Protein AF-A0A183CWP3-F1 (afdb_monomer_lite)

pLDDT: mean 73.69, std 11.85, range [42.06, 92.19]

Structure (mmCIF, N/CA/C/O backbone):
data_AF-A0A183CWP3-F1
#
_entry.id   AF-A0A183CWP3-F1
#
loop_
_atom_site.group_PDB
_atom_site.id
_atom_site.type_symbol
_atom_site.label_atom_id
_atom_site.label_alt_id
_atom_site.label_comp_id
_atom_site.label_asym_id
_atom_site.label_entity_id
_atom_site.label_seq_id
_atom_site.pdbx_PDB_ins_code
_atom_site.Cartn_x
_atom_site.Cartn_y
_atom_site.Cartn_z
_atom_si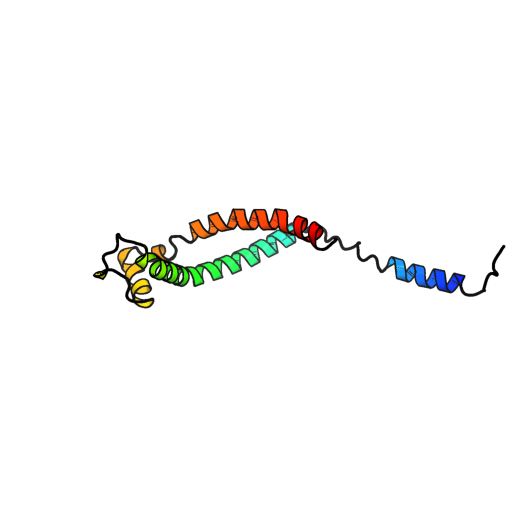te.occupancy
_atom_site.B_iso_or_equiv
_atom_site.auth_seq_id
_atom_site.auth_comp_id
_atom_site.auth_asym_id
_atom_site.auth_atom_id
_atom_site.pdbx_PDB_model_num
ATOM 1 N N . MET A 1 1 ? 23.788 32.421 -64.278 1.00 42.06 1 MET A N 1
ATOM 2 C CA . MET A 1 1 ? 23.644 33.200 -63.029 1.00 42.06 1 MET A CA 1
ATOM 3 C C . MET A 1 1 ? 24.506 32.557 -61.947 1.00 42.06 1 MET A C 1
ATOM 5 O O . MET A 1 1 ? 24.042 31.674 -61.244 1.00 42.06 1 MET A O 1
ATOM 9 N N . ARG A 1 2 ? 25.794 32.915 -61.881 1.00 47.06 2 ARG A N 1
ATOM 10 C CA . ARG A 1 2 ? 26.691 32.534 -60.779 1.00 47.06 2 ARG A CA 1
ATOM 11 C C . ARG A 1 2 ? 26.792 33.756 -59.877 1.00 47.06 2 ARG A C 1
ATOM 13 O O . ARG A 1 2 ? 27.466 34.715 -60.239 1.00 47.06 2 ARG A O 1
ATOM 20 N N . CYS A 1 3 ? 26.044 33.758 -58.779 1.00 43.81 3 CYS A N 1
ATOM 21 C CA . CYS A 1 3 ? 26.207 34.783 -57.759 1.00 43.81 3 CYS A CA 1
ATOM 22 C C . CYS A 1 3 ? 27.592 34.617 -57.123 1.00 43.81 3 CYS A C 1
ATOM 24 O O . CYS A 1 3 ? 28.038 33.505 -56.852 1.00 43.81 3 CYS A O 1
ATOM 26 N N . LEU A 1 4 ? 28.267 35.753 -57.000 1.00 48.75 4 LEU A N 1
ATOM 27 C CA . LEU A 1 4 ? 29.658 35.962 -56.625 1.00 48.75 4 LEU A CA 1
ATOM 28 C C . LEU A 1 4 ? 30.058 35.178 -55.364 1.00 48.75 4 LEU A C 1
ATOM 30 O O . LEU A 1 4 ? 29.396 35.268 -54.332 1.00 48.75 4 LEU A O 1
ATOM 34 N N . GLY A 1 5 ? 31.163 34.433 -55.456 1.00 58.56 5 GLY A N 1
ATOM 35 C CA . GLY A 1 5 ? 31.801 33.782 -54.316 1.00 58.56 5 GLY A CA 1
ATOM 36 C C . GLY A 1 5 ? 32.424 34.833 -53.407 1.00 58.56 5 GLY A C 1
ATOM 37 O O . GLY A 1 5 ? 33.409 35.468 -53.777 1.00 58.56 5 GLY A O 1
ATOM 38 N N . VAL A 1 6 ? 31.814 35.036 -52.241 1.00 59.97 6 VAL A N 1
ATOM 39 C CA . VAL A 1 6 ? 32.313 35.939 -51.203 1.00 59.97 6 VAL A CA 1
ATOM 40 C C . VAL A 1 6 ? 33.371 35.180 -50.387 1.00 59.97 6 VAL A C 1
ATOM 42 O O . VAL A 1 6 ? 33.008 34.245 -49.663 1.00 59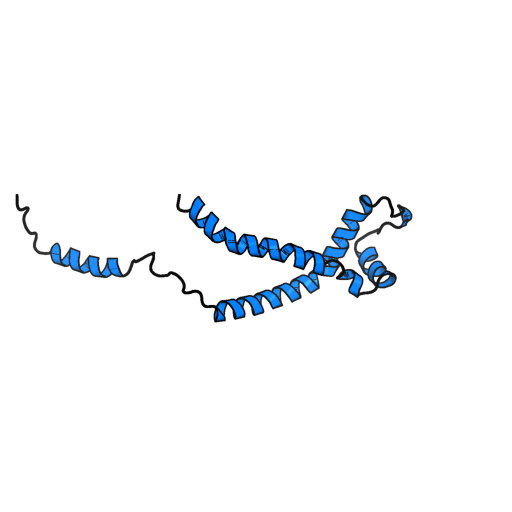.97 6 VAL A O 1
ATOM 45 N N . PRO A 1 7 ? 34.667 35.534 -50.489 1.00 58.75 7 PRO A N 1
ATOM 46 C CA . PRO A 1 7 ? 35.725 34.861 -49.743 1.00 58.75 7 PRO A CA 1
ATOM 47 C C . PRO A 1 7 ? 35.516 35.093 -48.241 1.00 58.75 7 PRO A C 1
ATOM 49 O O . PRO A 1 7 ? 35.499 36.228 -47.772 1.00 58.75 7 PRO A O 1
ATOM 52 N N . GLY A 1 8 ? 35.294 34.005 -47.500 1.00 59.47 8 GLY A N 1
ATOM 53 C CA . GLY A 1 8 ? 35.034 34.008 -46.054 1.00 59.47 8 GLY A CA 1
ATOM 54 C C . GLY A 1 8 ? 33.669 33.445 -45.642 1.00 59.47 8 GLY A C 1
ATOM 55 O O . GLY A 1 8 ? 33.506 33.036 -44.493 1.00 59.47 8 GLY A O 1
ATOM 56 N N . VAL A 1 9 ? 32.699 33.343 -46.561 1.00 62.16 9 VAL A N 1
ATOM 57 C CA . VAL A 1 9 ? 31.378 32.751 -46.258 1.00 62.16 9 VAL A CA 1
ATOM 58 C C . VAL A 1 9 ? 31.442 31.219 -46.204 1.00 62.16 9 VAL A C 1
ATOM 60 O O . VAL A 1 9 ? 30.789 30.614 -45.356 1.00 62.16 9 VAL A O 1
ATOM 63 N N . GLU A 1 10 ? 32.271 30.577 -47.031 1.00 63.47 10 GLU A N 1
ATOM 64 C CA . GLU A 1 10 ? 32.462 29.114 -47.008 1.00 63.47 10 GLU A CA 1
ATOM 65 C C . GLU A 1 10 ? 33.137 28.624 -45.717 1.00 63.47 10 GLU A C 1
ATOM 67 O O . GLU A 1 10 ? 32.742 27.595 -45.163 1.00 63.47 10 GLU A O 1
ATOM 72 N N . ASP A 1 11 ? 34.086 29.393 -45.178 1.00 66.81 11 ASP A N 1
ATOM 73 C CA . ASP A 1 11 ? 34.732 29.088 -43.896 1.00 66.81 11 ASP A CA 1
ATOM 74 C C . ASP A 1 11 ? 33.793 29.334 -42.712 1.00 66.81 11 ASP A C 1
ATOM 76 O O . ASP A 1 11 ? 33.783 28.568 -41.743 1.00 66.81 11 ASP A O 1
ATOM 80 N N . PHE A 1 12 ? 32.940 30.359 -42.809 1.00 66.81 12 PHE A N 1
ATOM 81 C CA . PHE A 1 12 ? 31.867 30.594 -41.849 1.00 66.81 12 PHE A CA 1
ATOM 82 C C . PHE A 1 12 ? 30.854 29.433 -41.850 1.00 66.81 12 PHE A C 1
ATOM 84 O O . PHE A 1 12 ? 30.469 28.956 -40.779 1.00 66.81 12 PHE A O 1
ATOM 91 N N . TYR A 1 13 ? 30.496 28.905 -43.028 1.00 63.06 13 TYR A N 1
ATOM 92 C CA . TYR A 1 13 ? 29.592 27.758 -43.176 1.00 63.06 13 TYR A CA 1
ATOM 93 C C . TYR A 1 13 ? 30.195 26.467 -42.594 1.00 63.06 13 TYR A C 1
ATOM 95 O O . TYR A 1 13 ? 29.556 25.801 -41.778 1.00 63.06 13 TYR A O 1
ATOM 103 N N . LYS A 1 14 ? 31.465 26.157 -42.900 1.00 67.12 14 LYS A N 1
ATOM 104 C CA . LYS A 1 14 ? 32.179 24.994 -42.331 1.00 67.12 14 LYS A CA 1
ATOM 105 C C . LYS A 1 14 ? 32.348 25.078 -40.812 1.00 67.12 14 LYS A C 1
ATOM 107 O O . LYS A 1 14 ? 32.217 24.073 -40.110 1.00 67.12 14 LYS A O 1
ATOM 112 N N . LYS A 1 15 ? 32.598 26.277 -40.274 1.00 69.50 15 LYS A N 1
ATOM 113 C CA . LYS A 1 15 ? 32.726 26.497 -38.825 1.00 69.50 15 LYS A CA 1
ATOM 114 C C . LYS A 1 15 ? 31.405 26.246 -38.096 1.00 69.50 15 LYS A C 1
ATOM 116 O O . LYS A 1 15 ? 31.413 25.655 -37.014 1.00 69.50 15 LYS A O 1
ATOM 121 N N . HIS A 1 16 ? 30.278 26.625 -38.697 1.00 63.28 16 HIS A N 1
ATOM 122 C CA . HIS A 1 16 ? 28.948 26.397 -38.131 1.00 63.28 16 HIS A CA 1
ATOM 123 C C . HIS A 1 16 ? 28.415 24.965 -38.334 1.00 63.28 16 HIS A C 1
ATOM 125 O O . HIS A 1 16 ? 27.714 24.471 -37.451 1.00 63.28 16 HIS A O 1
ATOM 131 N N . GLU A 1 17 ? 28.814 24.245 -39.389 1.00 65.00 17 GLU A N 1
ATOM 132 C CA . GLU A 1 17 ? 28.470 22.823 -39.593 1.00 65.00 17 GLU A CA 1
ATOM 133 C C . GLU A 1 17 ? 29.004 21.927 -38.455 1.00 65.00 17 GLU A C 1
ATOM 135 O O . GLU A 1 17 ? 28.304 21.049 -37.946 1.00 65.00 17 GLU A O 1
ATOM 140 N N . SER A 1 18 ? 30.221 22.210 -37.973 1.00 59.59 18 SER A N 1
ATOM 141 C CA . SER A 1 18 ? 30.834 21.498 -36.838 1.00 59.59 18 SER A CA 1
ATOM 142 C C . SER A 1 18 ? 30.080 21.688 -35.511 1.00 59.59 18 SER A C 1
ATOM 144 O O . SER A 1 18 ? 30.150 20.842 -34.616 1.00 59.59 18 SER A O 1
ATOM 146 N N . LYS A 1 19 ? 29.345 22.802 -35.390 1.00 60.16 19 LYS A N 1
ATOM 147 C CA . LYS A 1 19 ? 28.530 23.152 -34.222 1.00 60.16 19 LYS A CA 1
ATOM 148 C C . LYS A 1 19 ? 27.111 22.585 -34.338 1.00 60.16 19 LYS A C 1
ATOM 150 O O . LYS A 1 19 ? 26.525 22.254 -33.315 1.00 60.16 19 LYS A O 1
ATOM 155 N N . LEU A 1 20 ? 26.604 22.408 -35.561 1.00 60.91 20 LEU A N 1
ATOM 156 C CA . LEU A 1 20 ? 25.302 21.797 -35.854 1.00 60.91 20 LEU A CA 1
ATOM 157 C C . LEU A 1 20 ? 25.287 20.281 -35.598 1.00 60.91 20 LEU A C 1
ATOM 159 O O . LEU A 1 20 ? 24.350 19.807 -34.973 1.00 60.91 20 LEU A O 1
ATOM 163 N N . LYS A 1 21 ? 26.357 19.540 -35.931 1.00 59.12 21 LYS A N 1
ATOM 164 C CA . LYS A 1 21 ? 26.486 18.092 -35.618 1.00 59.12 21 LYS A CA 1
ATOM 165 C C . LYS A 1 21 ? 26.608 17.755 -34.121 1.00 59.12 21 LYS A C 1
ATOM 167 O O . LYS A 1 21 ? 26.686 16.591 -33.758 1.00 59.12 21 LYS A O 1
ATOM 172 N N . LYS A 1 22 ? 26.712 18.760 -33.243 1.00 58.50 22 LYS A N 1
ATOM 173 C CA . LYS A 1 22 ? 26.690 18.574 -31.778 1.00 58.50 22 LYS A CA 1
ATOM 174 C C . LYS A 1 22 ? 25.319 18.859 -31.168 1.00 58.50 22 LYS A C 1
ATOM 176 O O . LYS A 1 22 ? 25.128 18.615 -29.980 1.00 58.50 22 LYS A O 1
ATOM 181 N N . ILE A 1 23 ? 24.390 19.390 -31.959 1.00 53.44 23 ILE A N 1
ATOM 182 C CA . ILE A 1 23 ? 23.026 19.718 -31.552 1.00 53.44 23 ILE A CA 1
ATOM 183 C C . ILE A 1 23 ? 22.110 18.735 -32.279 1.00 53.44 23 ILE A C 1
ATOM 185 O O . ILE A 1 23 ? 21.282 19.117 -33.097 1.00 53.44 23 ILE A O 1
ATOM 189 N N . ASP A 1 24 ? 22.276 17.447 -31.987 1.00 51.94 24 ASP A N 1
ATOM 190 C CA . ASP A 1 24 ? 21.266 16.451 -32.314 1.00 51.94 24 ASP A CA 1
ATOM 191 C C . ASP A 1 24 ? 20.349 16.359 -31.079 1.00 51.94 24 ASP A C 1
ATOM 193 O O . ASP A 1 24 ? 20.682 15.646 -30.127 1.00 51.94 24 ASP A O 1
ATOM 197 N N . PRO A 1 25 ? 19.193 17.051 -31.018 1.00 55.31 25 PRO A N 1
ATOM 198 C CA . PRO A 1 25 ? 18.260 16.923 -29.890 1.00 55.31 25 PRO A CA 1
ATOM 199 C C . PRO A 1 25 ? 17.640 15.516 -29.776 1.00 55.31 25 PRO A C 1
ATOM 201 O O . PRO A 1 25 ? 16.871 15.252 -28.855 1.00 55.31 25 PRO A O 1
ATOM 204 N N . PHE A 1 26 ? 17.978 14.603 -30.694 1.00 53.94 26 PHE A N 1
ATOM 205 C CA . PHE A 1 26 ? 17.367 13.285 -30.846 1.00 53.94 26 PHE A CA 1
ATOM 206 C C . PHE A 1 26 ? 18.296 12.100 -30.504 1.00 53.94 26 PHE A C 1
ATOM 208 O O . PHE A 1 26 ? 17.824 10.972 -30.392 1.00 53.94 26 PHE A O 1
ATOM 215 N N . SER A 1 27 ? 19.609 12.301 -30.298 1.00 49.53 27 SER A N 1
ATOM 216 C CA . SER A 1 27 ? 20.544 11.166 -30.124 1.00 49.53 27 SER A CA 1
ATOM 217 C C . SER A 1 27 ? 20.556 10.555 -28.715 1.00 49.53 27 SER A C 1
ATOM 219 O O . SER A 1 27 ? 21.052 9.446 -28.519 1.00 49.53 27 SER A O 1
ATOM 221 N N . SER A 1 28 ? 19.948 11.216 -27.725 1.00 53.59 28 SER A N 1
ATOM 222 C CA . SER A 1 28 ? 19.811 10.688 -26.360 1.00 53.59 28 SER A CA 1
ATOM 223 C C . SER A 1 28 ? 18.553 9.832 -26.186 1.00 53.59 28 SER A C 1
ATOM 225 O O . SER A 1 28 ? 17.783 10.010 -25.239 1.00 53.59 28 SER A O 1
ATOM 227 N N . VAL A 1 29 ? 18.353 8.851 -27.067 1.00 58.62 29 VAL A N 1
ATOM 228 C CA . VAL A 1 29 ? 17.494 7.708 -26.743 1.00 58.62 29 VAL A CA 1
ATOM 229 C C . VAL A 1 29 ? 18.209 6.953 -25.623 1.00 58.62 29 VAL A C 1
ATOM 231 O O . VAL A 1 29 ? 19.146 6.193 -25.872 1.00 58.62 29 VAL A O 1
ATOM 234 N N . LYS A 1 30 ? 17.835 7.225 -24.363 1.00 60.34 30 LYS A N 1
ATOM 235 C CA . LYS A 1 30 ? 18.355 6.503 -23.192 1.00 60.34 30 LYS A CA 1
ATOM 236 C C . LYS A 1 30 ? 18.187 5.010 -23.454 1.00 60.34 30 LYS A C 1
ATOM 238 O O . LYS A 1 30 ? 17.065 4.507 -23.457 1.00 60.34 30 LYS A O 1
ATOM 243 N N . LYS A 1 31 ? 19.300 4.308 -23.682 1.00 64.75 31 LYS A N 1
ATOM 244 C CA . LYS A 1 31 ? 19.307 2.846 -23.742 1.00 64.75 31 LYS A CA 1
ATOM 245 C C . LYS A 1 31 ? 18.685 2.337 -22.443 1.00 64.75 31 LYS A C 1
ATOM 247 O O . LYS A 1 31 ? 19.062 2.791 -21.363 1.00 64.75 31 LYS A O 1
ATOM 252 N N . PHE A 1 32 ? 17.694 1.460 -22.560 1.00 75.12 32 PHE A N 1
ATOM 253 C CA . PHE A 1 32 ? 17.017 0.872 -21.413 1.00 75.12 32 PHE A CA 1
ATOM 254 C C . PHE A 1 32 ? 18.027 0.042 -20.611 1.00 75.12 32 PHE A C 1
ATOM 256 O O . PHE A 1 32 ? 18.412 -1.052 -21.018 1.00 75.12 32 PHE A O 1
ATOM 263 N N . ASP A 1 33 ? 18.497 0.594 -19.494 1.00 83.69 33 ASP A N 1
ATOM 264 C CA . ASP A 1 33 ? 19.382 -0.109 -18.574 1.00 83.69 33 ASP A CA 1
ATOM 265 C C . ASP A 1 33 ? 18.527 -0.930 -17.607 1.00 83.69 33 ASP A C 1
ATOM 267 O O . ASP A 1 33 ? 18.033 -0.430 -16.592 1.00 83.69 33 ASP A O 1
ATOM 271 N N . ALA A 1 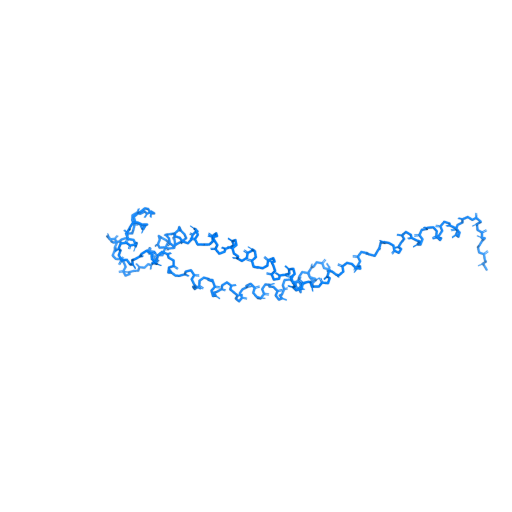34 ? 18.336 -2.204 -17.954 1.00 86.62 34 ALA A N 1
ATOM 272 C CA . ALA A 1 34 ? 17.564 -3.142 -17.150 1.00 86.62 34 ALA A CA 1
ATOM 273 C C . ALA A 1 34 ? 18.126 -3.264 -15.725 1.00 86.62 34 ALA A C 1
ATOM 275 O O . ALA A 1 34 ? 17.362 -3.320 -14.765 1.00 86.62 34 ALA A O 1
ATOM 276 N N . LYS A 1 35 ? 19.456 -3.249 -15.558 1.00 88.00 35 LYS A N 1
ATOM 277 C CA . LYS A 1 35 ? 20.093 -3.383 -14.243 1.00 88.00 35 LYS A CA 1
ATOM 278 C C . LYS A 1 35 ? 19.766 -2.178 -13.367 1.00 88.00 35 LYS A C 1
ATOM 280 O O . LYS A 1 35 ? 19.338 -2.354 -12.228 1.00 88.00 35 LYS A O 1
ATOM 285 N N . LYS A 1 36 ? 19.912 -0.963 -13.904 1.00 87.25 36 LYS A N 1
ATOM 286 C CA . LYS A 1 36 ? 19.538 0.264 -13.191 1.00 87.25 36 LYS A CA 1
ATOM 287 C C . LYS A 1 36 ? 18.041 0.295 -12.877 1.00 87.25 36 LYS A C 1
ATOM 289 O O . LYS A 1 36 ? 17.672 0.653 -11.764 1.00 87.25 36 LYS A O 1
ATOM 294 N N . PHE A 1 37 ? 17.194 -0.145 -13.809 1.00 87.06 37 PHE A N 1
ATOM 295 C CA . PHE A 1 37 ? 15.753 -0.254 -13.588 1.00 87.06 37 PHE A CA 1
ATOM 296 C C . PHE A 1 37 ? 15.416 -1.172 -12.408 1.00 87.06 37 PHE A C 1
ATOM 298 O O . PHE A 1 37 ? 14.642 -0.774 -11.545 1.00 87.06 37 PHE A O 1
ATOM 305 N N . PHE A 1 38 ? 16.016 -2.363 -12.318 1.00 91.06 38 PHE A N 1
ATOM 306 C CA . PHE A 1 38 ? 15.762 -3.274 -11.197 1.00 91.06 38 PHE A CA 1
ATOM 307 C C . PHE A 1 38 ? 16.284 -2.735 -9.861 1.00 91.06 38 PHE A C 1
ATOM 309 O O . PHE A 1 38 ? 15.619 -2.919 -8.844 1.00 91.06 38 PHE A O 1
ATOM 316 N N . VAL A 1 39 ? 17.425 -2.037 -9.845 1.00 91.38 39 VAL A N 1
ATOM 317 C CA . VAL A 1 39 ? 17.934 -1.388 -8.624 1.00 91.38 39 VAL A CA 1
ATOM 318 C C . VAL A 1 39 ? 17.006 -0.254 -8.180 1.00 91.38 39 VAL A C 1
ATOM 320 O O . VAL A 1 39 ? 16.631 -0.198 -7.007 1.00 91.38 39 VAL A O 1
ATOM 323 N N . ASP A 1 40 ? 16.577 0.609 -9.102 1.00 88.38 40 ASP A N 1
ATOM 324 C CA . ASP A 1 40 ? 15.637 1.697 -8.814 1.00 88.38 40 ASP A CA 1
ATOM 325 C C . ASP A 1 40 ? 14.269 1.140 -8.367 1.00 88.38 40 ASP A C 1
ATOM 327 O O . ASP A 1 40 ? 13.670 1.649 -7.418 1.00 88.38 40 ASP A O 1
ATOM 331 N N . LEU A 1 41 ? 13.799 0.049 -8.987 1.00 88.88 41 LEU A N 1
ATOM 332 C CA . LEU A 1 41 ? 12.570 -0.661 -8.622 1.00 88.88 41 LEU A CA 1
ATOM 333 C C . LEU A 1 41 ? 12.666 -1.276 -7.223 1.00 88.88 41 LEU A C 1
ATOM 335 O O . LEU A 1 41 ? 11.731 -1.140 -6.440 1.00 88.88 41 LEU A O 1
ATOM 339 N N . ALA A 1 42 ? 13.769 -1.944 -6.889 1.00 91.62 42 ALA A N 1
ATOM 340 C CA . ALA A 1 42 ? 13.954 -2.564 -5.580 1.00 91.62 42 ALA A CA 1
ATOM 341 C C . ALA A 1 42 ? 14.049 -1.505 -4.473 1.00 91.62 42 ALA A C 1
ATOM 343 O O . ALA A 1 42 ? 13.395 -1.624 -3.434 1.00 91.62 42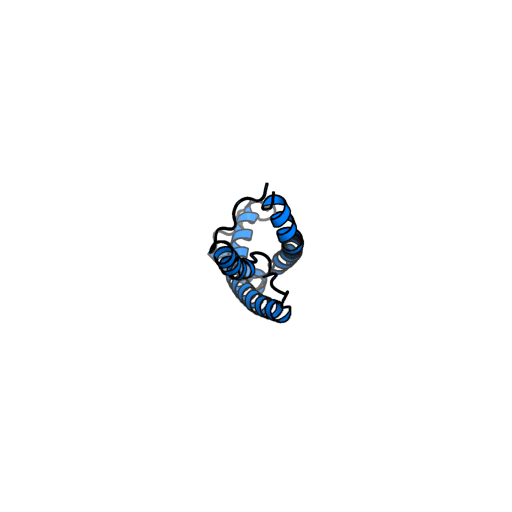 ALA A O 1
ATOM 344 N N . THR A 1 43 ? 14.804 -0.434 -4.717 1.00 92.19 43 THR A N 1
ATOM 345 C CA . THR A 1 43 ? 14.985 0.660 -3.754 1.00 92.19 43 THR A CA 1
ATOM 346 C C . THR A 1 43 ? 13.676 1.428 -3.556 1.00 92.19 43 THR A C 1
ATOM 348 O O . THR A 1 43 ? 13.218 1.605 -2.425 1.00 92.19 43 THR A O 1
ATOM 351 N N . GLY A 1 44 ? 13.011 1.810 -4.651 1.00 89.88 44 GLY A N 1
ATOM 352 C CA . GLY A 1 44 ? 11.716 2.489 -4.615 1.00 89.88 44 GLY A CA 1
ATOM 353 C C . GLY A 1 44 ? 10.592 1.603 -4.074 1.00 89.88 44 GLY A C 1
ATOM 354 O O . GLY A 1 44 ? 9.757 2.066 -3.301 1.00 89.88 44 GLY A O 1
ATOM 355 N N . GLY A 1 45 ? 10.598 0.315 -4.417 1.00 87.31 45 GLY A N 1
ATOM 356 C CA . GLY A 1 45 ? 9.641 -0.678 -3.936 1.00 87.31 45 GLY A CA 1
ATOM 357 C C . GLY A 1 45 ? 9.754 -0.910 -2.433 1.00 87.31 45 GLY A C 1
ATOM 358 O O . GLY A 1 45 ? 8.737 -0.923 -1.743 1.00 87.31 45 GLY A O 1
ATOM 359 N N . THR A 1 46 ? 10.977 -1.005 -1.905 1.00 88.88 46 THR A N 1
ATOM 360 C CA . THR A 1 46 ? 11.219 -1.161 -0.462 1.00 88.88 46 THR A CA 1
ATOM 361 C C . THR A 1 46 ? 10.788 0.085 0.307 1.00 88.88 46 THR A C 1
ATOM 363 O O . THR A 1 46 ? 10.057 -0.023 1.291 1.00 88.88 46 THR A O 1
ATOM 366 N N . ALA A 1 47 ? 11.152 1.278 -0.174 1.00 90.62 47 ALA A N 1
ATOM 367 C CA . ALA A 1 47 ? 10.712 2.536 0.428 1.00 90.62 47 ALA A CA 1
ATOM 368 C C . ALA A 1 47 ? 9.176 2.654 0.436 1.00 90.62 47 ALA A C 1
ATOM 370 O O . ALA A 1 47 ? 8.574 2.953 1.468 1.00 90.62 47 ALA A O 1
ATOM 371 N N . ALA A 1 48 ? 8.525 2.327 -0.685 1.00 83.50 48 ALA A N 1
ATOM 372 C CA . ALA A 1 48 ? 7.070 2.337 -0.793 1.00 83.50 48 ALA A CA 1
ATOM 373 C C . ALA A 1 48 ? 6.401 1.302 0.125 1.00 83.50 48 ALA A C 1
ATOM 375 O O . ALA A 1 48 ? 5.359 1.596 0.716 1.00 83.50 48 ALA A O 1
ATOM 376 N N . ALA A 1 49 ? 6.985 0.110 0.273 1.00 82.88 49 ALA A N 1
ATOM 377 C CA . ALA A 1 49 ? 6.481 -0.928 1.167 1.00 82.8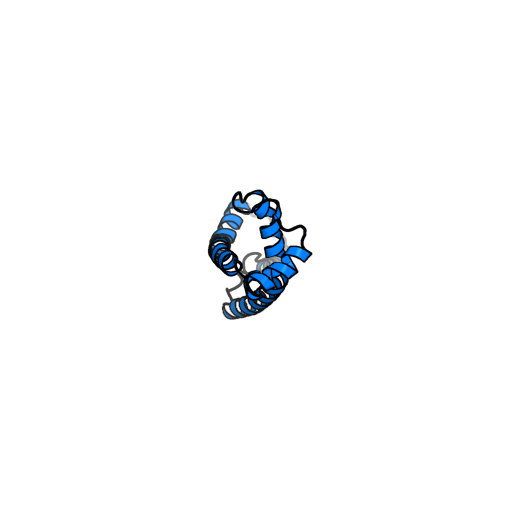8 49 ALA A CA 1
ATOM 378 C C . ALA A 1 49 ? 6.535 -0.484 2.637 1.00 82.88 49 ALA A C 1
ATOM 380 O O . ALA A 1 49 ? 5.545 -0.637 3.357 1.00 82.88 49 ALA A O 1
ATOM 381 N N . ILE A 1 50 ? 7.642 0.132 3.066 1.00 88.31 50 ILE A N 1
ATOM 382 C CA . ILE A 1 50 ? 7.794 0.676 4.423 1.00 88.31 50 ILE A CA 1
ATOM 383 C C . ILE A 1 50 ? 6.765 1.785 4.664 1.00 88.31 50 ILE A C 1
ATOM 385 O O . ILE A 1 50 ? 6.004 1.718 5.631 1.00 88.31 50 ILE A O 1
ATOM 389 N N . SER A 1 51 ? 6.661 2.759 3.753 1.00 88.50 51 SER A N 1
ATOM 390 C CA . SER A 1 51 ? 5.682 3.843 3.876 1.00 88.50 51 SER A CA 1
ATOM 391 C C . SER A 1 51 ? 4.242 3.325 3.921 1.00 88.50 51 SER A C 1
ATOM 393 O O . SER A 1 51 ? 3.470 3.744 4.780 1.00 88.50 51 SER A O 1
ATOM 395 N N . LYS A 1 52 ? 3.865 2.374 3.054 1.00 80.56 52 LYS A N 1
ATOM 396 C CA . LYS A 1 52 ? 2.515 1.786 3.068 1.00 80.56 52 LYS A CA 1
ATOM 397 C C . LYS A 1 52 ? 2.235 0.998 4.342 1.00 80.56 52 LYS A C 1
ATOM 399 O O . LYS A 1 52 ? 1.113 1.037 4.833 1.00 80.56 52 LYS A O 1
ATOM 404 N N . THR A 1 53 ? 3.235 0.323 4.900 1.00 82.12 53 THR A N 1
ATOM 405 C CA . THR A 1 53 ? 3.082 -0.412 6.163 1.00 82.12 53 THR A CA 1
ATOM 406 C C . THR A 1 53 ? 2.828 0.541 7.327 1.00 82.12 53 THR A C 1
ATOM 408 O O . THR A 1 53 ? 1.953 0.261 8.142 1.00 82.12 53 THR A O 1
ATOM 411 N N . ALA A 1 54 ? 3.519 1.684 7.366 1.00 85.62 54 ALA A N 1
ATOM 412 C CA . ALA A 1 54 ? 3.317 2.713 8.385 1.00 85.62 54 ALA A CA 1
ATOM 413 C C . ALA A 1 54 ? 1.947 3.411 8.274 1.00 85.62 54 ALA A C 1
ATOM 415 O O . ALA A 1 54 ? 1.344 3.748 9.289 1.00 85.62 54 ALA A O 1
ATOM 416 N N . VAL A 1 55 ? 1.435 3.606 7.053 1.00 85.38 55 VAL A N 1
ATOM 417 C CA . VAL A 1 55 ? 0.158 4.307 6.800 1.00 85.38 55 VAL A CA 1
ATOM 418 C C . VAL A 1 55 ? -1.067 3.382 6.890 1.00 85.38 55 VAL A C 1
ATOM 420 O O . VAL A 1 55 ? -2.165 3.848 7.205 1.00 85.38 55 VAL A O 1
ATOM 423 N N . ALA A 1 56 ? -0.894 2.071 6.692 1.00 81.38 56 ALA A N 1
ATOM 424 C CA . ALA A 1 56 ? -1.976 1.082 6.690 1.00 81.38 56 ALA A CA 1
ATOM 425 C C . ALA A 1 56 ? -2.959 1.151 7.886 1.00 81.38 56 ALA A C 1
ATOM 427 O O . ALA A 1 56 ? -4.164 1.077 7.630 1.00 81.38 56 ALA A O 1
ATOM 428 N N . PRO A 1 57 ? -2.534 1.333 9.158 1.00 80.25 57 PRO A N 1
ATOM 429 C CA . PRO A 1 57 ? -3.479 1.388 10.274 1.00 80.25 57 PRO A CA 1
ATOM 430 C C . PRO A 1 57 ? -4.414 2.600 10.190 1.00 80.25 57 PRO A C 1
ATOM 432 O O . PRO A 1 57 ? -5.613 2.476 10.423 1.00 80.25 57 PRO A O 1
ATOM 435 N N . ILE A 1 58 ? -3.890 3.768 9.812 1.00 84.81 58 ILE A N 1
ATOM 436 C CA . ILE A 1 58 ? -4.674 5.008 9.709 1.00 84.81 58 ILE A CA 1
ATOM 437 C C . ILE A 1 58 ? -5.635 4.938 8.519 1.00 84.81 58 ILE A C 1
ATOM 439 O O . ILE A 1 58 ? -6.805 5.309 8.635 1.00 84.81 58 ILE A O 1
ATOM 443 N N . GLU A 1 59 ? -5.171 4.419 7.383 1.00 83.56 59 GLU A N 1
ATOM 444 C CA . GLU A 1 59 ? -6.010 4.226 6.199 1.00 83.56 59 GLU A CA 1
ATOM 445 C C . GLU A 1 59 ? -7.161 3.252 6.489 1.00 83.56 59 GLU A C 1
ATOM 447 O O . GLU A 1 59 ? -8.311 3.510 6.121 1.00 83.56 59 GLU A O 1
ATOM 452 N N . ARG A 1 60 ? -6.888 2.183 7.249 1.00 80.38 60 ARG A N 1
ATOM 453 C CA . ARG A 1 60 ? -7.913 1.239 7.700 1.00 80.38 60 ARG A CA 1
ATOM 454 C C . ARG A 1 60 ? -8.953 1.905 8.598 1.00 80.38 60 ARG A C 1
ATOM 456 O O . ARG A 1 60 ? -10.145 1.686 8.383 1.00 80.38 60 ARG A O 1
ATOM 463 N N . VAL A 1 61 ? -8.528 2.729 9.558 1.00 83.62 61 VAL A N 1
ATOM 464 C CA . VAL A 1 61 ? -9.441 3.473 10.445 1.00 83.62 61 VAL A CA 1
ATOM 465 C C . VAL A 1 61 ? -10.345 4.403 9.645 1.00 83.62 61 VAL A C 1
ATOM 467 O O . VAL A 1 61 ? -11.554 4.413 9.865 1.00 83.62 61 VAL A O 1
ATOM 470 N N . LYS A 1 62 ? -9.789 5.133 8.673 1.00 84.94 62 LYS A N 1
ATOM 471 C CA . LYS A 1 62 ? -10.565 6.021 7.802 1.00 84.94 62 LYS A CA 1
ATOM 472 C C . LYS A 1 62 ? -11.657 5.260 7.049 1.00 84.94 62 LYS A C 1
ATOM 474 O O . LYS A 1 62 ? -12.803 5.694 7.057 1.00 84.94 62 LYS A O 1
ATOM 479 N N . ILE A 1 63 ? -11.321 4.127 6.429 1.00 85.06 63 ILE A N 1
ATOM 480 C CA . ILE A 1 63 ? -12.292 3.308 5.688 1.00 85.06 63 ILE A CA 1
ATOM 481 C C . ILE A 1 63 ? -13.383 2.786 6.628 1.00 85.06 63 ILE A C 1
ATOM 483 O O . ILE A 1 63 ? -14.558 2.857 6.284 1.00 85.06 63 ILE A O 1
ATOM 487 N N . LEU A 1 64 ? -13.022 2.292 7.818 1.00 81.31 64 LEU A N 1
ATOM 488 C CA . LEU A 1 64 ? -14.001 1.793 8.791 1.00 81.31 64 LEU A CA 1
ATOM 489 C C . LEU A 1 64 ? -14.968 2.892 9.247 1.00 81.31 64 LEU A C 1
ATOM 491 O O . LEU A 1 64 ? -16.173 2.657 9.282 1.00 81.31 64 LEU A O 1
ATOM 495 N N . LEU A 1 65 ? -14.461 4.096 9.522 1.00 82.44 65 LEU A N 1
ATOM 496 C CA . LEU A 1 65 ? -15.292 5.235 9.911 1.00 82.44 65 LEU A CA 1
ATOM 497 C C . LEU A 1 65 ? -16.186 5.744 8.772 1.00 82.44 65 LEU A C 1
ATOM 499 O O . LEU A 1 65 ? -17.291 6.194 9.041 1.00 82.44 65 LEU A O 1
ATOM 503 N N . GLN A 1 66 ? -15.736 5.668 7.517 1.00 83.94 66 GLN A N 1
ATOM 504 C CA . GLN A 1 66 ? -16.536 6.082 6.357 1.00 83.94 66 GLN A CA 1
ATOM 505 C C . GLN A 1 66 ? -17.597 5.046 5.964 1.00 83.94 66 GLN A C 1
ATOM 507 O O . GLN A 1 66 ? -18.687 5.409 5.534 1.00 83.94 66 GLN A O 1
ATOM 512 N N . VAL A 1 67 ? -17.288 3.753 6.086 1.00 82.50 67 VAL A N 1
ATOM 513 C CA . VAL A 1 67 ? -18.166 2.666 5.620 1.00 82.50 67 VAL A CA 1
ATOM 514 C C . VAL A 1 67 ? -19.186 2.244 6.685 1.00 82.50 67 VAL A C 1
ATOM 516 O O . VAL A 1 67 ? -20.249 1.740 6.323 1.00 82.50 67 VAL A O 1
ATOM 519 N N . GLN A 1 68 ? -18.931 2.485 7.978 1.00 75.50 68 GLN A N 1
ATOM 520 C CA . GLN A 1 68 ? -19.862 2.105 9.055 1.00 75.50 68 GLN A CA 1
ATOM 521 C C . GLN A 1 68 ? -21.251 2.749 8.928 1.00 75.50 68 GLN A C 1
ATOM 523 O O . GLN A 1 68 ? -22.237 2.128 9.315 1.00 75.50 68 GLN A O 1
ATOM 528 N N . ASP A 1 69 ? -21.352 3.952 8.352 1.00 71.94 69 ASP A N 1
ATOM 529 C CA . ASP A 1 69 ? -22.643 4.618 8.142 1.00 71.94 69 ASP A CA 1
ATOM 530 C C . ASP A 1 69 ? -23.433 4.001 6.981 1.00 71.94 69 ASP A C 1
ATOM 532 O O . ASP A 1 69 ? -24.663 4.016 6.987 1.00 71.94 69 ASP A O 1
ATOM 536 N N . ALA A 1 70 ? -22.735 3.391 6.018 1.00 72.56 70 ALA A N 1
ATOM 537 C CA . ALA A 1 70 ? -23.340 2.657 4.911 1.00 72.56 70 ALA A CA 1
ATOM 538 C C . ALA A 1 70 ? -23.716 1.207 5.286 1.00 72.56 70 ALA A C 1
ATOM 540 O O . ALA A 1 70 ? -24.542 0.587 4.610 1.00 72.56 70 ALA A O 1
ATOM 541 N N . GLN A 1 71 ? -23.143 0.640 6.357 1.00 67.56 71 GLN A N 1
ATOM 542 C CA . GLN A 1 71 ? -23.441 -0.724 6.801 1.00 67.56 71 GLN A CA 1
ATOM 543 C C . GLN A 1 71 ? -24.675 -0.785 7.711 1.00 67.56 71 GLN A C 1
ATOM 545 O O . GLN A 1 71 ? -24.619 -0.496 8.903 1.00 67.56 71 GLN A O 1
ATOM 550 N N . LYS A 1 72 ? -25.789 -1.283 7.160 1.00 61.62 72 LYS A N 1
ATOM 551 C CA . LYS A 1 72 ? -27.052 -1.511 7.892 1.00 61.62 72 LYS A CA 1
ATOM 552 C C . LYS A 1 72 ? -26.989 -2.639 8.935 1.00 61.62 72 LYS A C 1
ATOM 554 O O . LYS A 1 72 ? -27.885 -2.748 9.762 1.00 61.62 72 LYS A O 1
ATOM 559 N N . THR A 1 73 ? -25.961 -3.488 8.889 1.00 60.66 73 THR A N 1
ATOM 560 C CA . THR A 1 73 ? -25.780 -4.633 9.799 1.00 60.66 73 THR A CA 1
ATOM 561 C C . THR A 1 73 ? -25.126 -4.263 11.131 1.00 60.66 73 THR A C 1
ATOM 563 O O . THR A 1 73 ? -25.160 -5.062 12.066 1.00 60.66 73 THR A O 1
ATOM 566 N N . ILE A 1 74 ? -24.533 -3.071 11.244 1.00 62.47 74 ILE A N 1
ATOM 567 C CA . ILE A 1 74 ? -23.929 -2.589 12.488 1.00 62.47 74 ILE A CA 1
ATOM 568 C C . ILE A 1 74 ? -24.990 -1.777 13.232 1.00 62.47 74 ILE A C 1
ATOM 570 O O . ILE A 1 74 ? -25.391 -0.707 12.773 1.00 62.47 74 ILE A O 1
ATOM 574 N N . ALA A 1 75 ? -25.444 -2.292 14.379 1.00 61.84 75 ALA A N 1
ATOM 575 C CA . ALA A 1 75 ? -26.332 -1.556 15.279 1.00 61.84 75 ALA A CA 1
ATOM 576 C C . ALA A 1 75 ? -25.715 -0.191 15.624 1.00 61.84 75 ALA A C 1
ATOM 578 O O . ALA A 1 75 ? -24.501 -0.100 15.829 1.00 61.84 75 ALA A O 1
ATOM 579 N N . VAL A 1 76 ? -26.532 0.864 15.689 1.00 62.66 76 VAL A N 1
ATOM 580 C CA . VAL A 1 76 ? -26.057 2.248 15.888 1.00 62.66 76 VAL A CA 1
ATOM 581 C C . VAL A 1 76 ? -25.240 2.360 17.181 1.00 62.66 76 VAL A C 1
ATOM 583 O O . VAL A 1 76 ? -24.207 3.025 17.204 1.00 62.66 76 VAL A O 1
ATOM 586 N N . GLU A 1 77 ? -25.612 1.601 18.214 1.00 61.56 77 GLU A N 1
ATOM 587 C CA . GLU A 1 77 ? -24.884 1.509 19.490 1.00 61.56 77 GLU A CA 1
ATOM 588 C C . GLU A 1 77 ? -23.480 0.879 19.401 1.00 61.56 77 GLU A C 1
ATOM 590 O O . GLU A 1 77 ? -22.657 1.087 20.294 1.00 61.56 77 GLU A O 1
ATOM 595 N N . LYS A 1 78 ? -23.178 0.115 18.344 1.00 66.81 78 LYS A N 1
ATOM 596 C CA . LYS A 1 78 ? -21.868 -0.524 18.128 1.00 66.81 78 LYS A CA 1
ATOM 597 C C . LYS A 1 78 ? -20.969 0.235 17.148 1.00 66.81 78 LYS A C 1
ATOM 599 O O . LYS A 1 78 ? -19.870 -0.243 16.870 1.00 66.81 78 LYS A O 1
ATOM 604 N N . ARG A 1 79 ? -21.402 1.391 16.636 1.00 73.56 79 ARG A N 1
ATOM 605 C CA . ARG A 1 79 ? -20.571 2.241 15.771 1.00 73.56 79 ARG A CA 1
ATOM 606 C C . ARG A 1 79 ? -19.374 2.797 16.535 1.00 73.56 79 ARG A C 1
ATOM 608 O O . ARG A 1 79 ? -19.445 3.061 17.737 1.00 73.56 79 ARG A O 1
ATOM 615 N N . TYR A 1 80 ? -18.272 2.976 15.821 1.00 76.38 80 TYR A N 1
ATOM 616 C CA . TYR A 1 80 ? -17.044 3.507 16.387 1.00 76.38 80 TYR A CA 1
ATOM 617 C C . TYR A 1 80 ? -17.199 5.002 16.649 1.00 76.38 80 TYR A C 1
ATOM 619 O O . TYR A 1 80 ? -17.553 5.767 15.749 1.00 76.38 80 TYR A O 1
ATOM 627 N N . ARG A 1 81 ? -16.904 5.429 17.881 1.00 76.50 81 ARG A N 1
ATOM 628 C CA . ARG A 1 81 ? -17.101 6.825 18.316 1.00 76.50 81 ARG A CA 1
ATOM 629 C C . ARG A 1 81 ? -16.007 7.773 17.823 1.00 76.50 81 ARG A C 1
ATOM 631 O O . ARG A 1 81 ? -16.183 8.985 17.861 1.00 76.50 81 ARG A O 1
ATOM 638 N N . GLY A 1 82 ? -14.877 7.234 17.367 1.00 80.50 82 GLY A N 1
ATOM 639 C CA . GLY A 1 82 ? -13.762 8.020 16.850 1.00 80.50 82 GLY A CA 1
ATOM 640 C C . GLY A 1 82 ? -12.555 7.172 16.455 1.00 80.50 82 GLY A C 1
ATOM 641 O O . GLY A 1 82 ? -12.567 5.949 16.559 1.00 80.50 82 GLY A O 1
ATOM 642 N N . ILE A 1 83 ? -11.486 7.843 16.022 1.00 81.94 83 ILE A N 1
ATOM 643 C CA . ILE A 1 83 ? -10.257 7.215 15.502 1.00 81.94 83 ILE A CA 1
ATOM 644 C C . ILE A 1 83 ? -9.599 6.306 16.553 1.00 81.94 83 ILE A C 1
ATOM 646 O O . ILE A 1 83 ? -9.255 5.163 16.258 1.00 81.94 83 ILE A O 1
ATOM 650 N N . PHE A 1 84 ? -9.458 6.793 17.790 1.00 82.75 84 PHE A N 1
ATOM 651 C CA . PHE A 1 84 ? -8.824 6.043 18.880 1.00 82.75 84 PHE A CA 1
ATOM 652 C C . PHE A 1 84 ? -9.626 4.809 19.306 1.00 82.75 84 PHE A C 1
ATOM 654 O O . PHE A 1 84 ? -9.036 3.779 19.624 1.00 82.75 84 PHE A O 1
ATOM 661 N N . ASP A 1 85 ? -10.958 4.887 19.254 1.00 83.94 85 ASP A N 1
ATOM 662 C CA . ASP A 1 85 ? -11.843 3.758 19.556 1.00 83.94 85 ASP A CA 1
ATOM 663 C C . ASP A 1 85 ? -11.605 2.610 18.561 1.00 83.94 85 ASP A C 1
ATOM 665 O O . ASP A 1 85 ? -11.384 1.471 18.962 1.00 83.94 85 ASP A O 1
ATOM 669 N N . VAL A 1 86 ? -11.494 2.920 17.262 1.00 81.56 86 VAL A N 1
ATOM 670 C CA . VAL A 1 86 ? -11.143 1.928 16.229 1.00 81.56 86 VAL A CA 1
ATOM 671 C C . VAL A 1 86 ? -9.751 1.335 16.472 1.00 81.56 86 VAL A C 1
ATOM 673 O O . VAL A 1 86 ? -9.591 0.115 16.440 1.00 81.56 86 VAL A O 1
ATOM 676 N N . LEU A 1 87 ? -8.742 2.174 16.735 1.00 81.19 87 LEU A N 1
ATOM 677 C CA . LEU A 1 87 ? -7.352 1.731 16.910 1.00 81.19 87 LEU A CA 1
ATOM 678 C C . LEU A 1 87 ? -7.148 0.814 18.119 1.00 81.19 87 LEU A C 1
ATOM 680 O O . LEU A 1 87 ? -6.281 -0.052 18.073 1.00 81.19 87 LEU A O 1
ATOM 684 N N . ILE A 1 88 ? -7.929 0.982 19.186 1.00 83.81 88 ILE A N 1
ATOM 685 C CA . ILE A 1 88 ? -7.830 0.154 20.396 1.00 83.81 88 ILE A CA 1
ATOM 686 C C . ILE A 1 88 ? -8.703 -1.098 20.273 1.00 83.81 88 ILE A C 1
ATOM 688 O O . ILE A 1 88 ? -8.298 -2.194 20.668 1.00 83.81 88 ILE A O 1
ATOM 692 N N . ARG A 1 89 ? -9.912 -0.948 19.731 1.00 82.69 89 ARG A N 1
ATOM 693 C CA . ARG A 1 89 ? -10.927 -2.000 19.721 1.00 82.69 89 ARG A CA 1
ATOM 694 C C . ARG A 1 89 ? -10.694 -3.032 18.620 1.00 82.69 89 ARG A C 1
ATOM 696 O O . ARG A 1 89 ? -10.818 -4.224 18.883 1.00 82.69 89 ARG A O 1
ATOM 703 N N . VAL A 1 90 ? -10.261 -2.614 17.427 1.00 82.50 90 VAL A N 1
ATOM 704 C CA . VAL A 1 90 ? -10.010 -3.530 16.296 1.00 82.50 90 VAL A CA 1
ATOM 705 C C . VAL A 1 90 ? -8.908 -4.554 16.603 1.00 82.50 90 VAL A C 1
ATOM 707 O O . VAL A 1 90 ? -9.154 -5.744 16.399 1.00 82.50 90 VAL A O 1
ATOM 710 N N . PRO A 1 91 ? -7.732 -4.174 17.143 1.00 82.81 91 PRO A N 1
ATOM 711 C CA . PRO A 1 91 ? -6.715 -5.154 17.519 1.00 82.81 91 PRO A CA 1
ATOM 712 C C . PRO A 1 91 ? -7.148 -6.103 18.632 1.00 82.81 91 PRO A C 1
ATOM 714 O O . PRO A 1 91 ? -6.717 -7.252 18.641 1.00 82.81 91 PRO A O 1
ATOM 717 N N . ARG A 1 92 ? -7.993 -5.635 19.561 1.00 83.12 92 ARG A N 1
ATOM 718 C CA . ARG A 1 92 ? -8.523 -6.453 20.660 1.00 83.12 92 ARG A CA 1
ATOM 719 C C . ARG A 1 92 ? -9.561 -7.470 20.191 1.00 83.12 92 ARG A C 1
ATOM 721 O O . ARG A 1 92 ? -9.561 -8.587 20.686 1.00 83.12 92 ARG A O 1
ATOM 728 N N . GLU A 1 93 ? -10.424 -7.099 19.249 1.00 81.88 93 GLU A N 1
ATOM 729 C CA . GLU A 1 93 ? -11.502 -7.968 18.758 1.00 81.88 93 GLU A CA 1
ATOM 730 C C . GLU A 1 93 ? -11.047 -8.915 17.636 1.00 81.88 93 GLU A C 1
ATOM 732 O O . GLU A 1 93 ? -11.500 -10.053 17.570 1.00 81.88 93 GLU A O 1
ATOM 737 N N . GLN A 1 94 ? -10.170 -8.458 16.735 1.00 78.25 94 GLN A N 1
ATOM 738 C CA . GLN A 1 94 ? -9.813 -9.181 15.503 1.00 78.25 94 GLN A CA 1
ATOM 739 C C . GLN A 1 94 ? -8.316 -9.522 15.391 1.00 78.25 94 GLN A C 1
ATOM 741 O O . GLN A 1 94 ? -7.918 -10.225 14.458 1.00 78.25 94 GLN A O 1
ATOM 746 N N . GLY A 1 95 ? -7.489 -9.035 16.322 1.00 82.69 95 GLY A N 1
ATOM 747 C CA . GLY A 1 95 ? -6.034 -9.198 16.331 1.00 82.69 95 GLY A CA 1
ATOM 748 C C . GLY A 1 95 ? -5.277 -8.051 15.649 1.00 82.69 95 GLY A C 1
ATOM 749 O O . GLY A 1 95 ? -5.803 -7.349 14.788 1.00 82.69 95 GLY A O 1
ATOM 750 N N . LEU A 1 96 ? -3.998 -7.873 15.999 1.00 76.19 96 LEU A N 1
ATOM 751 C CA . LEU A 1 96 ? -3.142 -6.790 15.476 1.00 76.19 96 LEU A CA 1
ATOM 752 C C . LEU A 1 96 ? -2.997 -6.811 13.945 1.00 76.19 96 LEU A C 1
ATOM 754 O O . LEU A 1 96 ? -2.973 -5.760 13.306 1.00 76.19 96 LEU A O 1
ATOM 758 N N . LEU A 1 97 ? -2.983 -7.999 13.335 1.00 78.06 97 LEU A N 1
ATOM 759 C CA . LEU A 1 97 ? -2.920 -8.153 11.878 1.00 78.06 97 LEU A CA 1
ATOM 760 C C . LEU A 1 97 ? -4.202 -7.689 11.165 1.00 78.06 97 LEU A C 1
ATOM 762 O O . LEU A 1 97 ? -4.174 -7.429 9.961 1.00 78.06 97 LEU A O 1
ATOM 766 N N . ALA A 1 98 ? -5.319 -7.531 11.885 1.00 75.56 98 ALA A N 1
ATOM 767 C CA . ALA A 1 98 ? -6.569 -7.047 11.307 1.00 75.56 98 ALA A CA 1
ATOM 768 C C . ALA A 1 98 ? -6.470 -5.597 10.803 1.00 75.56 98 ALA A C 1
ATOM 770 O O . ALA A 1 98 ? -7.194 -5.227 9.876 1.00 75.56 98 ALA A O 1
ATOM 771 N N . LEU A 1 99 ? -5.536 -4.799 11.339 1.00 74.12 99 LEU A N 1
ATOM 772 C CA . LEU A 1 99 ? -5.263 -3.437 10.868 1.00 74.12 99 LEU A CA 1
ATOM 773 C C . LEU A 1 99 ? -4.671 -3.409 9.450 1.00 74.12 99 LEU A C 1
ATOM 775 O O . LEU A 1 99 ? -4.936 -2.478 8.697 1.00 74.12 99 LEU A O 1
ATOM 779 N N . TRP A 1 100 ? -3.941 -4.454 9.051 1.00 76.50 100 TRP A N 1
ATOM 780 C CA . TRP A 1 100 ? -3.392 -4.607 7.697 1.00 76.50 100 TRP A CA 1
ATOM 781 C C . TRP A 1 100 ? -4.299 -5.421 6.762 1.00 76.50 100 TRP A C 1
ATOM 783 O O . TRP A 1 100 ? -4.014 -5.566 5.567 1.00 76.50 100 TRP A O 1
ATOM 793 N N . ARG A 1 101 ? -5.421 -5.943 7.274 1.00 67.56 101 ARG A N 1
ATOM 794 C CA . ARG A 1 101 ? -6.378 -6.745 6.506 1.00 67.56 101 ARG A CA 1
ATOM 795 C C . ARG A 1 101 ? -7.093 -5.853 5.488 1.00 67.56 101 ARG A C 1
ATOM 797 O O . ARG A 1 101 ? -7.857 -4.964 5.852 1.00 67.56 101 ARG A O 1
ATOM 804 N N . GLY A 1 102 ? -6.812 -6.090 4.205 1.00 65.62 102 GLY A N 1
ATOM 805 C CA . GLY A 1 102 ? -7.291 -5.279 3.075 1.00 65.62 102 GLY A CA 1
ATOM 806 C C . GLY A 1 102 ? -6.177 -4.584 2.283 1.00 65.62 102 GLY A C 1
ATOM 807 O O . GLY A 1 102 ? -6.370 -4.288 1.106 1.00 65.62 102 GLY A O 1
ATOM 808 N N . ASN A 1 103 ? -4.976 -4.422 2.855 1.00 68.69 103 ASN A N 1
ATOM 809 C CA . ASN A 1 103 ? -3.835 -3.845 2.132 1.00 68.69 103 ASN A CA 1
ATOM 810 C C . ASN A 1 103 ? -3.407 -4.727 0.941 1.00 68.69 103 ASN A C 1
ATOM 812 O O . ASN A 1 103 ? -3.086 -4.219 -0.128 1.00 68.69 103 ASN A O 1
ATOM 816 N N . LEU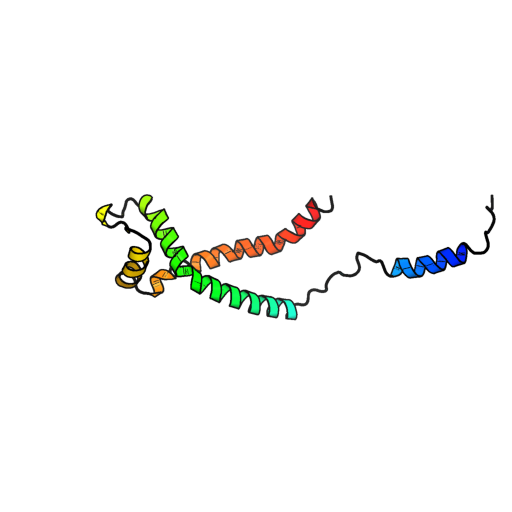 A 1 104 ? -3.502 -6.054 1.083 1.00 65.25 104 LEU A N 1
ATOM 817 C CA . LEU A 1 104 ? -3.229 -7.001 -0.003 1.00 65.25 104 LEU A CA 1
ATOM 818 C C . LEU A 1 104 ? -4.180 -6.803 -1.200 1.00 65.25 104 LEU A C 1
ATOM 820 O O . LEU A 1 104 ? -3.735 -6.784 -2.343 1.00 65.25 104 LEU A O 1
ATOM 824 N N . ALA A 1 105 ? -5.476 -6.591 -0.944 1.00 69.06 105 ALA A N 1
ATOM 825 C CA . ALA A 1 105 ? -6.461 -6.330 -1.996 1.00 69.06 105 ALA A CA 1
ATOM 826 C C . ALA A 1 105 ? -6.187 -4.993 -2.706 1.00 69.06 105 ALA A C 1
ATOM 828 O O . ALA A 1 105 ? -6.277 -4.908 -3.932 1.00 69.06 105 ALA A O 1
ATOM 829 N N . ASN A 1 106 ? -5.770 -3.967 -1.956 1.00 68.94 106 ASN A N 1
ATOM 830 C CA . ASN A 1 106 ? -5.320 -2.701 -2.534 1.00 68.94 106 ASN A CA 1
ATOM 831 C C . ASN A 1 106 ? -4.090 -2.887 -3.433 1.00 68.94 106 ASN A C 1
ATOM 833 O O . ASN A 1 106 ? -4.066 -2.341 -4.533 1.00 68.94 106 ASN A O 1
ATOM 837 N N . VAL A 1 107 ? -3.097 -3.677 -3.015 1.00 66.38 107 VAL A N 1
ATOM 838 C CA . VAL A 1 107 ? -1.891 -3.958 -3.813 1.00 66.38 107 VAL A CA 1
ATOM 839 C C . VAL A 1 107 ? -2.231 -4.724 -5.096 1.00 66.38 107 VAL A C 1
ATOM 841 O O . VAL A 1 107 ? -1.806 -4.311 -6.175 1.00 66.38 107 VAL A O 1
ATOM 844 N N . ILE A 1 108 ? -3.053 -5.775 -5.003 1.00 75.31 108 ILE A N 1
ATOM 845 C CA . ILE A 1 108 ? -3.493 -6.569 -6.163 1.00 75.31 108 ILE A CA 1
ATOM 846 C C . ILE A 1 108 ? -4.242 -5.694 -7.174 1.00 75.31 108 ILE A C 1
ATOM 848 O O . ILE A 1 108 ? -4.007 -5.816 -8.371 1.00 75.31 108 ILE A O 1
ATOM 852 N N . ARG A 1 109 ? -5.093 -4.768 -6.714 1.00 75.62 109 ARG A N 1
ATOM 853 C CA . ARG A 1 109 ? -5.812 -3.828 -7.591 1.00 75.62 109 ARG A CA 1
ATOM 854 C C . ARG A 1 109 ? -4.897 -2.767 -8.211 1.00 75.62 109 ARG A C 1
ATOM 856 O O . ARG A 1 109 ? -5.117 -2.342 -9.346 1.00 75.62 109 ARG A O 1
ATOM 863 N N . TYR A 1 110 ? -3.884 -2.313 -7.478 1.00 75.12 110 TYR A N 1
ATOM 864 C CA . TYR A 1 110 ? -2.950 -1.300 -7.973 1.00 75.12 110 TYR A CA 1
ATOM 865 C C . TYR A 1 110 ? -2.064 -1.831 -9.101 1.00 75.12 110 TYR A C 1
ATOM 867 O O . TYR A 1 110 ? -1.768 -1.090 -10.035 1.00 75.12 110 TYR A O 1
ATOM 875 N N . PHE A 1 111 ? -1.680 -3.106 -9.049 1.00 77.62 111 PHE A N 1
ATOM 876 C CA . PHE A 1 111 ? -0.793 -3.723 -10.033 1.00 77.62 111 PHE A CA 1
ATOM 877 C C . PHE A 1 111 ? -1.264 -3.586 -11.499 1.00 77.62 111 PHE A C 1
ATOM 879 O O . PHE A 1 111 ? -0.508 -3.030 -12.298 1.00 77.62 111 PHE A O 1
ATOM 886 N N . PRO A 1 112 ? -2.496 -3.979 -11.886 1.00 79.69 112 PRO A N 1
ATOM 887 C CA . PRO A 1 112 ? -2.966 -3.835 -13.265 1.00 79.69 112 PRO A CA 1
ATOM 888 C C . PRO A 1 112 ? -3.094 -2.368 -13.685 1.00 79.69 112 PRO A C 1
ATOM 890 O O . PRO A 1 112 ? -2.769 -2.025 -14.816 1.00 79.69 112 PRO A O 1
ATOM 893 N N . THR A 1 113 ? -3.491 -1.481 -12.766 1.00 78.69 113 THR A N 1
ATOM 894 C CA . THR A 1 113 ? -3.576 -0.039 -13.051 1.00 78.69 113 THR A CA 1
ATOM 895 C C . THR A 1 113 ? -2.195 0.531 -13.386 1.00 78.69 113 THR A C 1
ATOM 897 O O . THR A 1 113 ? -2.042 1.268 -14.356 1.00 78.69 113 THR A O 1
ATOM 900 N N . GLN A 1 114 ? -1.167 0.165 -12.616 1.00 79.31 114 GLN A N 1
ATOM 901 C CA . GLN A 1 114 ? 0.204 0.613 -12.864 1.00 79.31 114 GLN A CA 1
ATOM 902 C C . GLN A 1 114 ? 0.801 -0.017 -14.124 1.00 79.31 114 GLN A C 1
ATOM 904 O O . GLN A 1 114 ? 1.508 0.676 -14.850 1.00 79.31 114 GLN A O 1
ATOM 909 N N . ALA A 1 115 ? 0.494 -1.284 -14.411 1.00 78.25 115 ALA A N 1
ATOM 910 C CA . ALA A 1 115 ? 0.927 -1.959 -15.632 1.00 78.25 115 ALA A CA 1
ATOM 911 C C . ALA A 1 115 ? 0.341 -1.293 -16.886 1.00 78.25 115 ALA A C 1
ATOM 913 O O . ALA A 1 115 ? 1.079 -0.988 -17.819 1.00 78.25 115 ALA A O 1
ATOM 914 N N . LEU A 1 116 ? -0.962 -0.991 -16.876 1.00 82.31 116 LEU A N 1
ATOM 915 C CA . LEU A 1 116 ? -1.621 -0.262 -17.962 1.00 82.31 116 LEU A CA 1
ATOM 916 C C . LEU A 1 116 ? -1.064 1.157 -18.097 1.00 82.31 116 LEU A C 1
ATOM 918 O O . LEU A 1 116 ? -0.710 1.574 -19.196 1.00 82.31 116 LEU A O 1
ATOM 922 N N . ASN A 1 117 ? -0.908 1.880 -16.986 1.00 81.25 117 ASN A N 1
ATOM 923 C CA . ASN A 1 117 ? -0.279 3.197 -17.008 1.00 81.25 117 ASN A CA 1
ATOM 924 C C . ASN A 1 117 ? 1.132 3.130 -17.599 1.00 81.25 117 ASN A C 1
ATOM 926 O O . ASN A 1 117 ? 1.472 3.964 -18.421 1.00 81.25 117 ASN A O 1
ATOM 930 N N . PHE A 1 118 ? 1.952 2.147 -17.236 1.00 80.50 118 PHE A N 1
ATOM 931 C CA . PHE A 1 118 ? 3.292 2.004 -17.801 1.00 80.50 118 PHE A CA 1
ATOM 932 C C . PHE A 1 118 ? 3.259 1.691 -19.305 1.00 80.50 118 PHE A C 1
ATOM 934 O O . PHE A 1 118 ? 3.995 2.309 -20.067 1.00 80.50 118 PHE A O 1
ATOM 941 N N . ALA A 1 119 ? 2.368 0.798 -19.741 1.00 78.50 119 ALA A N 1
ATOM 942 C CA . ALA A 1 119 ? 2.240 0.410 -21.144 1.00 78.50 119 ALA A CA 1
ATOM 943 C C . ALA A 1 119 ? 1.731 1.548 -22.046 1.00 78.50 119 ALA A C 1
ATOM 945 O O . ALA A 1 119 ? 2.156 1.675 -23.193 1.00 78.50 119 ALA A O 1
ATOM 946 N N . PHE A 1 120 ? 0.821 2.383 -21.540 1.00 83.06 120 PHE A N 1
ATOM 947 C CA . PHE A 1 120 ? 0.126 3.376 -22.358 1.00 83.06 120 PHE A CA 1
ATOM 948 C C . PHE A 1 120 ? 0.590 4.819 -22.143 1.00 83.06 120 PHE A C 1
ATOM 950 O O . PHE A 1 120 ? 0.362 5.654 -23.017 1.00 83.06 120 PHE A O 1
ATOM 957 N N . LYS A 1 121 ? 1.257 5.146 -21.030 1.00 80.38 121 LYS A N 1
ATOM 958 C CA . LYS A 1 121 ? 1.661 6.527 -20.714 1.00 80.38 121 LYS A CA 1
ATOM 959 C C . LYS A 1 121 ? 2.575 7.127 -21.774 1.00 80.38 121 LYS A C 1
ATOM 961 O O . LYS A 1 121 ? 2.348 8.265 -22.172 1.00 80.38 121 LYS A O 1
ATOM 966 N N . ASP A 1 122 ? 3.564 6.377 -22.252 1.00 77.12 122 ASP A N 1
ATOM 967 C CA . ASP A 1 122 ? 4.490 6.882 -23.271 1.00 77.12 122 ASP A CA 1
ATOM 968 C C . ASP A 1 122 ? 3.820 6.983 -24.648 1.00 77.12 122 ASP A C 1
ATOM 970 O O . ASP A 1 122 ? 4.089 7.918 -25.400 1.00 77.12 122 ASP A O 1
ATOM 974 N N . THR A 1 123 ? 2.888 6.075 -24.947 1.00 77.44 123 THR A N 1
ATOM 975 C CA . THR A 1 123 ? 2.094 6.062 -26.184 1.00 77.44 123 THR A CA 1
ATOM 976 C C . THR A 1 123 ? 1.164 7.272 -26.267 1.00 77.44 123 THR A C 1
ATOM 978 O O . THR A 1 123 ? 1.188 8.003 -27.255 1.00 77.44 123 THR A O 1
ATOM 981 N N . PHE A 1 124 ? 0.394 7.543 -25.208 1.00 78.31 124 PHE A N 1
ATOM 982 C CA . PHE A 1 124 ? -0.487 8.711 -25.153 1.00 78.31 124 PHE A CA 1
ATOM 983 C C . PHE A 1 124 ? 0.294 10.023 -25.088 1.00 78.31 124 PHE A C 1
ATOM 985 O O . PHE A 1 124 ? -0.102 11.004 -25.711 1.00 78.31 124 PHE A O 1
ATOM 992 N N . LYS A 1 125 ? 1.426 10.054 -24.376 1.00 78.50 125 LYS A N 1
ATOM 993 C CA . LYS A 1 125 ? 2.258 11.256 -24.284 1.00 78.50 125 LYS A CA 1
ATOM 994 C C . LYS A 1 125 ? 2.802 11.686 -25.649 1.00 78.50 125 LYS A C 1
ATOM 996 O O . LYS A 1 125 ? 2.772 12.874 -25.938 1.00 78.50 125 LYS A O 1
ATOM 1001 N N . LYS A 1 126 ? 3.240 10.744 -26.487 1.00 78.25 126 LYS A N 1
ATOM 1002 C CA . LYS A 1 126 ? 3.680 11.033 -27.863 1.00 78.25 126 LYS A CA 1
ATOM 1003 C C . LYS A 1 126 ? 2.521 11.490 -28.745 1.00 78.25 126 LYS A C 1
ATOM 1005 O O . LYS A 1 126 ? 2.613 12.521 -29.391 1.00 78.25 126 LYS A O 1
ATOM 1010 N N . MET A 1 127 ? 1.391 10.784 -28.681 1.00 76.69 127 MET A N 1
ATOM 1011 C CA . MET A 1 127 ? 0.216 11.081 -29.508 1.00 76.69 127 MET A CA 1
ATOM 1012 C C . MET A 1 127 ? -0.382 12.476 -29.261 1.00 76.69 127 MET A C 1
ATOM 1014 O O . MET A 1 127 ? -0.869 13.089 -30.202 1.00 76.69 127 MET A O 1
ATOM 1018 N N . PHE A 1 128 ? -0.357 12.972 -28.019 1.00 75.19 128 PHE A N 1
ATOM 1019 C CA . PHE A 1 128 ? -0.990 14.246 -27.652 1.00 75.19 128 PHE A CA 1
ATOM 1020 C C . PHE A 1 128 ? -0.020 15.419 -27.423 1.00 75.19 128 PHE A C 1
ATOM 1022 O O . PHE A 1 128 ? -0.489 16.549 -27.361 1.00 75.19 128 PHE A O 1
ATOM 1029 N N . MET A 1 129 ? 1.293 15.193 -27.251 1.00 65.94 129 MET A N 1
ATOM 1030 C CA . MET A 1 129 ? 2.281 16.286 -27.102 1.00 65.94 129 MET A CA 1
ATOM 1031 C C . MET A 1 129 ? 3.170 16.505 -28.333 1.00 65.94 129 MET A C 1
ATOM 1033 O O . MET A 1 129 ? 3.848 17.526 -28.379 1.00 65.94 129 MET A O 1
ATOM 1037 N N . GLU A 1 130 ? 3.206 15.581 -29.300 1.00 57.59 130 GLU A N 1
ATOM 1038 C CA . GLU A 1 130 ? 3.891 15.785 -30.594 1.00 57.59 130 GLU A CA 1
ATOM 1039 C C . GLU A 1 130 ? 2.926 16.202 -31.725 1.00 57.59 130 GLU A C 1
ATOM 1041 O O . GLU A 1 130 ? 3.341 16.262 -32.881 1.00 57.59 130 GLU A O 1
ATOM 1046 N N . GLY A 1 131 ? 1.655 16.477 -31.399 1.00 45.78 131 GLY A N 1
ATOM 1047 C CA . GLY A 1 131 ? 0.629 16.986 -32.319 1.00 45.78 131 GLY A CA 1
ATOM 1048 C C . GLY A 1 131 ? 0.372 18.476 -32.153 1.00 45.78 131 GLY A C 1
ATOM 1049 O O . GLY A 1 131 ? 0.439 18.952 -30.997 1.00 45.78 131 GLY A O 1
#

Sequence (131 aa):
MRCLGVPGVEDFYKKHESKLKKIDPFSSVKKFDAKKFFVDLATGGTAAAISKTAVAPIERVKILLQVQDAQKTIAVEKRYRGIFDVLIRVPREQGLLALWRGNLANVIRYFPTQALNFAFKDTFKKMFMEG

Secondary structure (DSSP, 8-state):
------TTHHHHHHHHHHHHTT--TT-------HHHHHHHHHHHHHHHHHHHHHHHHHHHHHHHHHHTTT-TTS-GGGS--SHHHHHHHHHHHH-GGGGGTTHHHHHHHHHHHHHHHHHHHHHHHHHHH--

Organism: NCBI:txid637853

Radius of gyration: 30.02 Å; chains: 1; bounding box: 63×45×84 Å

InterPro domains:
  IPR002067 Mitochondrial carrier protein [PR00926] (40-53)
  IPR002067 Mitochondrial carrier protein [PR00926] (53-67)
  IPR002067 Mitochondrial carrier protein [PR00926] (102-122)
  IPR002113 ADP/ATP carrier protein, eukaryotic type [PR00927] (37-49)
  IPR002113 ADP/ATP carrier protein, eukaryotic type [PR00927] (80-101)
  IPR002113 ADP/ATP carrier protein, eukaryotic type [PR00927] (113-125)
  IPR002113 ADP/ATP carrier protein, eukaryotic type [PTHR45635] (31-129)
  IPR018108 Mitochondrial carrier protein, transmembrane region [PF00153] (35-130)
  IPR018108 Mitochondrial carrier protein, transmembrane region [PS50920] (35-127)
  IPR023395 Mitochondrial carrier protein domain superfamily [G3DSA:1.50.40.10] (33-131)
  IPR023395 Mitochondrial carrier protein domain superfamily [SSF103506] (35-129)

Foldseek 3Di:
DDDDDDPPVVVVVVVVVVVVVVPPVPPPPPDPDVVVVVVCCVVVVVVVVVVCVVCLLVVLLVCLLVCVVVDPPQDPVRRQPDSVSCSVVVCVPPNPCSSNVCVVVVVVVVVVVVVCCVVCVVVVCCVPVVD